Protein AF-A0A2V3JMQ7-F1 (afdb_monomer_lite)

Secondary structure (DSSP, 8-state):
-EEHHHHHHHHHHHHHHSGGGTS-HHHHHHHHHHHHHHHHHSEE--HHHHHHHHHHHHHHH--HHHHHHHHHHHHHHHHHHHHHHTTHHHH-THHHHHTT-TTHHHHHHTTGGGG--

Foldseek 3Di:
DAFLVLLVVLVVQLVVQVLLVVDDPVLNVLSVVLNVCRVVVGDDDPPVSVVSSVVVSCSSNDDPVNVVVVVVVVVVVVVVVVCVVVVVCVVVVVVVVLVVDPCNVVCVVVVVVVPDD

pLDDT: mean 81.77, std 12.86, range [38.09, 95.56]

Structure (mmCIF, N/CA/C/O backbone):
data_AF-A0A2V3JMQ7-F1
#
_entry.id   AF-A0A2V3JMQ7-F1
#
loop_
_atom_site.group_PDB
_atom_site.id
_atom_site.type_symbol
_atom_site.label_atom_id
_atom_site.label_alt_id
_atom_site.label_comp_id
_atom_site.label_asym_id
_atom_site.label_entity_id
_atom_site.label_seq_id
_atom_site.pdbx_PDB_ins_code
_atom_site.Cartn_x
_atom_site.Cartn_y
_atom_site.Cartn_z
_atom_site.occupancy
_atom_site.B_iso_or_equiv
_atom_site.auth_seq_id
_atom_site.auth_comp_id
_atom_site.auth_asym_id
_atom_site.auth_atom_id
_atom_site.pdbx_PDB_model_num
ATOM 1 N N . MET A 1 1 ? 2.607 -10.856 -10.585 1.00 73.00 1 MET A N 1
ATOM 2 C CA . MET A 1 1 ? 3.183 -10.202 -11.779 1.00 73.00 1 MET A CA 1
ATOM 3 C C . MET A 1 1 ? 2.835 -8.733 -11.674 1.00 73.00 1 MET A C 1
ATOM 5 O O . MET A 1 1 ? 1.697 -8.458 -11.334 1.00 73.00 1 MET A O 1
ATOM 9 N N . LEU A 1 2 ? 3.793 -7.832 -11.886 1.00 79.19 2 LEU A N 1
ATOM 10 C CA . LEU A 1 2 ? 3.547 -6.385 -11.927 1.00 79.19 2 LEU A CA 1
ATOM 11 C C . LEU A 1 2 ? 3.812 -5.872 -13.341 1.00 79.19 2 LEU A C 1
ATOM 13 O O . LEU A 1 2 ? 4.896 -6.111 -13.890 1.00 79.19 2 LEU A O 1
ATOM 17 N N . SER A 1 3 ? 2.825 -5.199 -13.925 1.00 86.00 3 SER A N 1
ATOM 18 C CA . SER A 1 3 ? 2.907 -4.626 -15.267 1.00 86.00 3 SER A CA 1
ATOM 19 C C . SER A 1 3 ? 3.464 -3.199 -15.248 1.00 86.00 3 SER A C 1
ATOM 21 O O . SER A 1 3 ? 3.447 -2.494 -14.233 1.00 86.00 3 SER A O 1
ATOM 23 N N . CYS A 1 4 ? 3.964 -2.743 -16.399 1.00 85.50 4 CYS A N 1
ATOM 24 C CA . CYS A 1 4 ? 4.417 -1.361 -16.560 1.00 85.50 4 CYS A CA 1
ATOM 25 C C . CYS A 1 4 ? 3.289 -0.341 -16.303 1.00 85.50 4 CYS A C 1
ATOM 27 O O . CYS A 1 4 ? 3.555 0.763 -15.818 1.00 85.50 4 CYS A O 1
ATOM 29 N N . GLU A 1 5 ? 2.040 -0.693 -16.612 1.00 86.75 5 GLU A N 1
ATOM 30 C CA . GLU A 1 5 ? 0.875 0.181 -16.434 1.00 86.75 5 GLU A CA 1
ATOM 31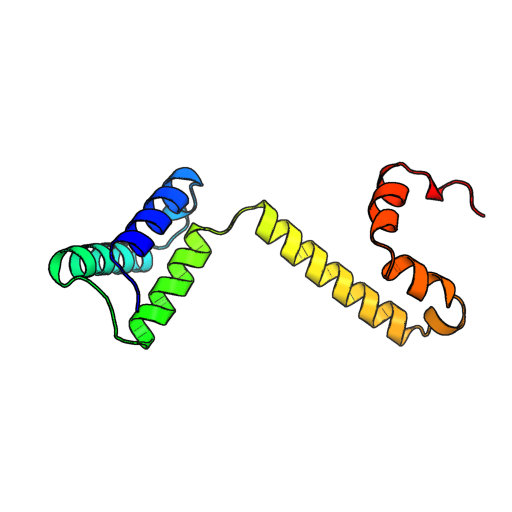 C C . GLU A 1 5 ? 0.522 0.361 -14.957 1.00 86.75 5 GLU A C 1
ATOM 33 O O . GLU A 1 5 ? 0.317 1.490 -14.505 1.00 86.75 5 GLU A O 1
ATOM 38 N N . GLU A 1 6 ? 0.537 -0.725 -14.184 1.00 85.69 6 GLU A N 1
ATOM 39 C CA . GLU A 1 6 ? 0.294 -0.702 -12.737 1.00 85.69 6 GLU A CA 1
ATOM 40 C C . GLU A 1 6 ? 1.339 0.164 -12.024 1.00 85.69 6 GLU A C 1
ATOM 42 O O . GLU A 1 6 ? 0.994 1.064 -11.252 1.00 85.69 6 GLU A O 1
ATOM 47 N N . LEU A 1 7 ? 2.623 -0.034 -12.351 1.00 88.69 7 LEU A N 1
ATOM 48 C CA . LEU A 1 7 ? 3.720 0.760 -11.791 1.00 88.69 7 LEU A CA 1
ATOM 49 C C . LEU A 1 7 ? 3.621 2.239 -12.187 1.00 88.69 7 LEU A C 1
ATOM 51 O O . LEU A 1 7 ? 3.821 3.119 -11.351 1.00 88.69 7 LEU A O 1
ATOM 55 N N . SER A 1 8 ? 3.280 2.533 -13.444 1.00 88.38 8 SER A N 1
ATOM 56 C CA . SER A 1 8 ? 3.118 3.914 -13.922 1.00 88.38 8 SER A CA 1
ATOM 57 C C . SER A 1 8 ? 1.946 4.620 -13.244 1.00 88.38 8 SER A C 1
ATOM 59 O O . SER A 1 8 ? 2.037 5.804 -12.916 1.00 88.38 8 SER A O 1
ATOM 61 N N . THR A 1 9 ? 0.853 3.899 -13.004 1.00 90.75 9 THR A N 1
ATOM 62 C CA . THR A 1 9 ? -0.335 4.432 -12.330 1.00 90.75 9 THR A CA 1
ATOM 63 C C . THR A 1 9 ? -0.031 4.737 -10.867 1.00 90.75 9 THR A C 1
ATOM 65 O O . THR A 1 9 ? -0.248 5.866 -10.424 1.00 90.75 9 THR A O 1
ATOM 68 N N . GLY A 1 10 ? 0.580 3.789 -10.148 1.00 86.69 10 GLY A N 1
ATOM 69 C CA . GLY A 1 10 ? 1.035 4.005 -8.772 1.00 86.69 10 GLY A CA 1
ATOM 70 C C . GLY A 1 10 ? 2.028 5.167 -8.656 1.00 86.69 10 GLY A C 1
ATOM 71 O O . GLY A 1 10 ? 1.941 5.974 -7.732 1.00 86.69 10 GLY A O 1
ATOM 72 N N . TYR A 1 11 ? 2.923 5.322 -9.638 1.00 89.00 11 TYR A N 1
ATOM 73 C CA . TYR A 1 11 ? 3.860 6.444 -9.687 1.00 89.00 11 TYR A CA 1
ATOM 74 C C . TYR A 1 11 ? 3.155 7.801 -9.804 1.00 89.00 11 TYR A C 1
ATOM 76 O O . TYR A 1 11 ? 3.465 8.731 -9.058 1.00 89.00 11 TYR A O 1
ATOM 84 N N . ARG A 1 12 ? 2.188 7.921 -10.722 1.00 90.75 12 ARG A N 1
ATOM 85 C CA . ARG A 1 12 ? 1.429 9.164 -10.943 1.00 90.75 12 ARG A CA 1
ATOM 86 C C . ARG A 1 12 ? 0.595 9.535 -9.722 1.00 90.75 12 ARG A C 1
ATOM 88 O O . ARG A 1 12 ? 0.614 10.694 -9.309 1.00 90.75 12 ARG A O 1
ATOM 95 N N . GLU A 1 13 ? -0.077 8.560 -9.115 1.00 88.75 13 GLU A N 1
ATOM 96 C CA . GLU A 1 13 ? -0.855 8.783 -7.895 1.00 88.75 13 GLU A CA 1
ATOM 97 C C . GLU A 1 13 ? 0.033 9.201 -6.719 1.00 88.75 13 GLU A C 1
ATOM 99 O O . GLU A 1 13 ? -0.274 10.178 -6.035 1.00 88.75 13 GLU A O 1
ATOM 104 N N . GLY A 1 14 ? 1.178 8.541 -6.529 1.00 87.44 14 GLY A N 1
ATOM 105 C CA . GLY A 1 14 ? 2.135 8.894 -5.480 1.00 87.44 14 GLY A CA 1
ATOM 106 C C . GLY A 1 14 ? 2.763 10.281 -5.653 1.00 87.44 14 GLY A C 1
ATOM 107 O O . GLY A 1 14 ? 3.021 10.972 -4.664 1.00 87.44 14 GLY A O 1
ATOM 108 N N . LEU A 1 15 ? 2.971 10.730 -6.896 1.00 89.19 15 LEU A N 1
ATOM 109 C CA . LEU A 1 15 ? 3.381 12.107 -7.188 1.00 89.19 15 LEU A CA 1
ATOM 110 C C . LEU A 1 15 ? 2.272 13.111 -6.859 1.00 89.19 15 LEU A C 1
ATOM 112 O O . LEU A 1 15 ? 2.550 14.126 -6.222 1.00 89.19 15 LEU A O 1
ATOM 116 N N . ARG A 1 16 ? 1.026 12.821 -7.255 1.00 86.94 16 ARG A N 1
ATOM 117 C CA . ARG A 1 16 ? -0.138 13.690 -7.019 1.00 86.94 16 ARG A CA 1
ATOM 118 C C . ARG A 1 16 ? -0.426 13.876 -5.530 1.00 86.94 16 ARG A C 1
ATOM 120 O O . ARG A 1 16 ? -0.728 14.984 -5.099 1.00 86.94 16 ARG A O 1
ATOM 127 N N . LYS A 1 17 ? -0.315 12.799 -4.750 1.00 85.88 17 LYS A N 1
ATOM 128 C CA . LYS A 1 17 ? -0.528 12.799 -3.294 1.00 85.88 17 LYS A CA 1
ATOM 129 C C . LYS A 1 17 ? 0.656 13.380 -2.513 1.00 85.88 17 LYS A C 1
ATOM 131 O O . LYS A 1 17 ? 0.492 13.763 -1.362 1.00 85.88 17 LYS A O 1
ATOM 136 N N . GLY A 1 18 ? 1.837 13.467 -3.131 1.00 85.94 18 GLY A N 1
ATOM 137 C CA . GLY A 1 18 ? 3.068 13.961 -2.506 1.00 85.94 18 GLY A CA 1
ATOM 138 C C . GLY A 1 18 ? 3.885 12.891 -1.771 1.00 85.94 18 GLY A C 1
ATOM 139 O O . GLY A 1 18 ? 5.042 13.150 -1.438 1.00 85.94 18 GLY A O 1
ATOM 140 N N . ASN A 1 19 ? 3.347 11.678 -1.611 1.00 88.56 19 ASN A N 1
ATOM 141 C CA . ASN A 1 19 ? 3.981 10.540 -0.930 1.00 88.56 19 ASN A CA 1
ATOM 142 C C . ASN A 1 19 ? 5.326 10.140 -1.556 1.00 88.56 19 ASN A C 1
ATOM 144 O O . ASN A 1 19 ? 6.217 9.636 -0.877 1.00 88.56 19 ASN A O 1
ATOM 148 N N . TRP A 1 20 ? 5.533 10.427 -2.849 1.00 90.38 20 TRP A N 1
ATOM 149 C CA . TRP A 1 20 ? 6.828 10.212 -3.503 1.00 90.38 20 TRP A CA 1
ATOM 150 C C . TRP A 1 20 ? 7.987 10.919 -2.784 1.00 90.38 20 TRP A C 1
ATOM 152 O O . TRP A 1 20 ? 9.119 10.439 -2.813 1.00 90.38 20 TRP A O 1
ATOM 162 N N . ARG A 1 21 ? 7.741 12.067 -2.136 1.00 88.38 21 ARG A N 1
ATOM 163 C CA . ARG A 1 21 ? 8.790 12.806 -1.418 1.00 88.38 21 ARG A CA 1
ATOM 164 C C . ARG A 1 21 ? 9.252 12.073 -0.162 1.00 88.38 21 ARG A C 1
ATOM 166 O O . ARG A 1 21 ? 10.443 12.140 0.128 1.00 88.38 21 ARG A O 1
ATOM 173 N N . GLU A 1 22 ? 8.352 11.341 0.488 1.00 87.56 22 GLU A N 1
ATOM 174 C CA . GLU A 1 22 ? 8.580 10.624 1.748 1.00 87.56 22 GLU A CA 1
ATOM 175 C C . GLU A 1 22 ? 9.383 9.327 1.567 1.00 87.56 22 GLU A C 1
ATOM 177 O O . GLU A 1 22 ? 10.018 8.859 2.509 1.00 87.56 22 GLU A O 1
ATOM 182 N N . LEU A 1 23 ? 9.428 8.771 0.350 1.00 90.56 23 LEU A N 1
ATOM 183 C CA . LEU A 1 23 ? 10.279 7.618 0.052 1.00 90.56 23 LEU A CA 1
ATOM 184 C C . LEU A 1 23 ? 11.770 7.953 0.205 1.00 90.56 23 LEU A C 1
ATOM 186 O O . LEU A 1 23 ? 12.241 9.023 -0.206 1.00 90.56 23 LEU A O 1
ATOM 190 N N . ASN A 1 24 ? 12.541 6.997 0.724 1.00 92.31 24 ASN A N 1
ATOM 191 C CA . ASN A 1 24 ? 13.993 7.121 0.811 1.00 92.31 24 ASN A CA 1
ATOM 192 C C . ASN A 1 24 ? 14.648 7.043 -0.591 1.00 92.31 24 ASN A C 1
ATOM 194 O O . ASN A 1 24 ? 14.006 6.736 -1.600 1.00 92.31 24 ASN A O 1
ATOM 198 N N . LEU A 1 25 ? 15.946 7.351 -0.674 1.00 94.75 25 LEU A N 1
ATOM 199 C CA . LEU A 1 25 ? 16.670 7.370 -1.950 1.00 94.75 25 LEU A CA 1
ATOM 200 C C . LEU A 1 25 ? 16.743 5.986 -2.623 1.00 94.75 25 LEU A C 1
ATOM 202 O O . LEU A 1 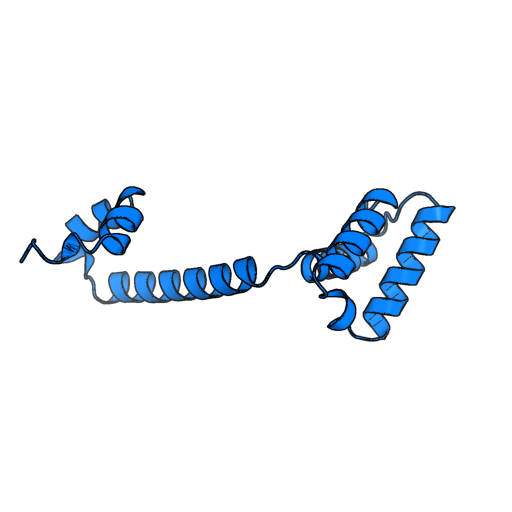25 ? 16.608 5.901 -3.844 1.00 94.75 25 LEU A O 1
ATOM 206 N N . LEU A 1 26 ? 16.939 4.920 -1.842 1.00 94.75 26 LEU A N 1
ATOM 207 C CA . LEU A 1 26 ? 17.068 3.551 -2.350 1.00 94.75 26 LEU A CA 1
ATOM 208 C C . LEU A 1 26 ? 15.755 3.052 -2.957 1.00 94.75 26 LEU A C 1
ATOM 210 O O . LEU A 1 26 ? 15.755 2.539 -4.071 1.00 94.75 26 LEU A O 1
ATOM 214 N N . ASP A 1 27 ? 14.637 3.288 -2.280 1.00 93.75 27 ASP A N 1
ATOM 215 C CA . ASP A 1 27 ? 13.290 2.945 -2.729 1.00 93.75 27 ASP A CA 1
ATOM 216 C C . ASP A 1 27 ? 12.955 3.682 -4.028 1.00 93.75 27 ASP A C 1
ATOM 218 O O . ASP A 1 27 ? 12.458 3.083 -4.982 1.00 93.75 27 ASP A O 1
ATOM 222 N N . LYS A 1 28 ? 13.309 4.972 -4.118 1.00 93.94 28 LYS A N 1
ATOM 223 C CA . LYS A 1 28 ? 13.156 5.767 -5.347 1.00 93.94 28 LYS A CA 1
ATOM 224 C C . LYS A 1 28 ? 13.975 5.194 -6.503 1.00 93.94 28 LYS A C 1
ATOM 226 O O . LYS A 1 28 ? 13.468 5.110 -7.624 1.00 93.94 28 LYS A O 1
ATOM 231 N N . ALA A 1 29 ? 15.231 4.826 -6.255 1.00 95.56 29 ALA A N 1
ATOM 232 C CA . ALA A 1 29 ? 16.111 4.246 -7.267 1.00 95.56 29 ALA A CA 1
ATOM 233 C C . ALA A 1 29 ? 15.601 2.874 -7.730 1.00 95.56 29 ALA A C 1
ATOM 235 O O . ALA A 1 29 ? 15.476 2.637 -8.932 1.00 95.56 29 ALA A O 1
ATOM 236 N N . PHE A 1 30 ? 15.224 2.013 -6.785 1.00 94.50 30 PHE A N 1
ATOM 237 C CA . PHE A 1 30 ? 14.673 0.689 -7.049 1.00 94.50 30 PHE A CA 1
ATOM 238 C C . PHE A 1 30 ? 13.369 0.759 -7.851 1.00 94.50 30 PHE A C 1
ATOM 240 O O . PHE A 1 30 ? 13.211 0.050 -8.847 1.00 94.50 30 PHE A O 1
ATOM 247 N N . PHE A 1 31 ? 12.464 1.668 -7.482 1.00 93.50 31 PHE A N 1
ATOM 248 C CA . PHE A 1 31 ? 11.211 1.879 -8.197 1.00 93.50 31 PHE A CA 1
ATOM 249 C C . PHE A 1 31 ? 11.451 2.365 -9.634 1.00 93.50 31 PHE A C 1
ATOM 251 O O . PHE A 1 31 ? 10.870 1.829 -10.576 1.00 93.50 31 PHE A O 1
ATOM 258 N N . ARG A 1 32 ? 12.356 3.336 -9.837 1.00 93.38 32 ARG A N 1
ATOM 259 C CA . ARG A 1 32 ? 12.715 3.835 -11.179 1.00 93.38 32 ARG A CA 1
ATOM 260 C C . ARG A 1 32 ? 13.360 2.758 -12.052 1.00 93.38 32 ARG A C 1
ATOM 262 O O . ARG A 1 32 ? 13.006 2.648 -13.224 1.00 93.38 32 ARG A O 1
ATOM 269 N N . ALA A 1 33 ? 14.268 1.960 -11.491 1.00 94.06 33 ALA A N 1
ATOM 270 C CA . ALA A 1 33 ? 14.892 0.842 -12.196 1.00 94.06 33 ALA A CA 1
ATOM 271 C C . ALA A 1 33 ? 13.851 -0.209 -12.608 1.00 94.06 33 ALA A C 1
ATOM 273 O O . ALA A 1 33 ? 13.854 -0.677 -13.744 1.00 94.06 33 ALA A O 1
ATOM 274 N N . SER A 1 34 ? 12.911 -0.514 -11.713 1.00 92.88 34 SER A N 1
ATOM 275 C CA . SER A 1 34 ? 11.820 -1.459 -11.966 1.00 92.88 34 SER A CA 1
ATOM 276 C C . SER A 1 34 ? 10.858 -0.956 -13.040 1.00 92.88 34 SER A C 1
ATOM 278 O O . SER A 1 34 ? 10.475 -1.716 -13.925 1.00 92.88 34 SER A O 1
ATOM 280 N N . LEU A 1 35 ? 10.524 0.338 -13.026 1.00 91.38 35 LEU A N 1
ATOM 281 C CA . LEU A 1 35 ? 9.707 0.970 -14.060 1.00 91.38 35 LEU A CA 1
ATOM 282 C C . LEU A 1 35 ? 10.397 0.915 -15.431 1.00 91.38 35 LEU A C 1
ATOM 284 O O . LEU A 1 35 ? 9.772 0.555 -16.428 1.00 91.38 35 LEU A O 1
ATOM 288 N N . TRP A 1 36 ? 11.696 1.225 -15.484 1.00 92.19 36 TRP A N 1
ATOM 289 C CA . TRP A 1 36 ? 12.480 1.118 -16.716 1.00 92.19 36 TRP A CA 1
ATOM 290 C C . TRP A 1 36 ? 12.521 -0.325 -17.224 1.00 92.19 36 TRP A C 1
ATOM 292 O O . TRP A 1 36 ? 12.292 -0.567 -18.408 1.00 92.19 36 TRP A O 1
ATOM 302 N N . TYR A 1 37 ? 12.749 -1.287 -16.329 1.00 91.69 37 TYR A N 1
ATOM 303 C CA . TYR A 1 37 ? 12.775 -2.704 -16.669 1.00 91.69 37 TYR A CA 1
ATOM 304 C C . TYR A 1 37 ? 11.427 -3.179 -17.220 1.00 91.69 37 TYR A C 1
ATOM 306 O O . TYR A 1 37 ? 11.381 -3.752 -18.308 1.00 91.69 37 TYR A O 1
ATOM 314 N N . ALA A 1 38 ? 10.326 -2.891 -16.520 1.00 90.06 38 ALA A N 1
ATOM 315 C CA . ALA A 1 38 ? 8.979 -3.261 -16.947 1.00 90.06 38 ALA A CA 1
ATOM 316 C C . ALA A 1 38 ? 8.611 -2.626 -18.297 1.00 90.06 38 ALA A C 1
ATOM 318 O O . ALA A 1 38 ? 7.980 -3.278 -19.122 1.00 90.06 38 ALA A O 1
ATOM 319 N N . LYS A 1 39 ? 9.076 -1.402 -18.579 1.00 89.00 39 LYS A N 1
ATOM 320 C CA . LYS A 1 39 ? 8.868 -0.748 -19.878 1.00 89.00 39 LYS A CA 1
ATOM 321 C C . LYS A 1 39 ? 9.552 -1.478 -21.044 1.00 89.00 39 LYS A C 1
ATOM 323 O O . LYS A 1 39 ? 9.021 -1.466 -22.148 1.00 89.00 39 LYS A O 1
ATOM 328 N N . HIS A 1 40 ? 10.708 -2.104 -20.817 1.00 87.75 40 HIS A N 1
ATOM 329 C CA . HIS A 1 40 ? 11.481 -2.776 -21.875 1.00 87.75 40 HIS A CA 1
ATOM 330 C C . HIS A 1 40 ? 11.215 -4.284 -21.969 1.00 87.75 40 HIS A C 1
ATOM 332 O O . HIS A 1 40 ? 11.305 -4.858 -23.049 1.00 87.75 40 HIS A O 1
ATOM 338 N N . ARG A 1 41 ? 10.921 -4.943 -20.844 1.00 86.38 41 ARG A N 1
ATOM 339 C CA . ARG A 1 41 ? 10.703 -6.399 -20.748 1.00 86.38 41 ARG A CA 1
ATOM 340 C C . ARG A 1 41 ? 9.231 -6.782 -20.542 1.00 86.38 41 ARG A C 1
ATOM 342 O O . ARG A 1 41 ? 8.915 -7.966 -20.507 1.00 86.38 41 ARG A O 1
ATOM 349 N N . GLY A 1 42 ? 8.337 -5.804 -20.403 1.00 83.25 42 GLY A N 1
ATOM 350 C CA . GLY A 1 42 ? 6.888 -5.972 -20.264 1.00 83.25 42 GLY A CA 1
ATOM 351 C C . GLY A 1 42 ? 6.409 -6.107 -18.817 1.00 83.25 42 GLY A C 1
ATOM 352 O O . GLY A 1 42 ? 5.519 -5.372 -18.387 1.00 83.25 42 GLY A O 1
ATOM 353 N N . SER A 1 43 ? 6.986 -7.029 -18.040 1.00 87.31 43 SER A N 1
ATOM 354 C CA . SER A 1 43 ? 6.539 -7.272 -16.661 1.00 87.31 43 SER A CA 1
ATOM 355 C C . SER A 1 43 ? 7.626 -7.820 -15.743 1.00 87.31 43 SER A C 1
ATOM 357 O O . SER A 1 43 ? 8.639 -8.360 -16.190 1.00 87.31 43 SER A O 1
ATOM 359 N N . ILE A 1 44 ? 7.395 -7.687 -14.437 1.00 89.25 44 ILE A N 1
ATOM 360 C CA . ILE A 1 44 ? 8.232 -8.280 -13.393 1.00 89.25 44 ILE A CA 1
ATOM 361 C C . ILE A 1 44 ? 7.486 -9.481 -12.808 1.00 89.25 44 ILE A C 1
ATOM 363 O O . ILE A 1 44 ? 6.380 -9.350 -12.273 1.00 89.25 44 ILE A O 1
ATOM 367 N N . VAL A 1 45 ? 8.097 -10.661 -12.927 1.00 87.31 45 VAL A N 1
ATOM 368 C CA . VAL A 1 45 ? 7.501 -11.947 -12.513 1.00 87.31 45 VAL A CA 1
ATOM 369 C C . VAL A 1 45 ? 8.144 -12.495 -11.235 1.00 87.31 45 VAL A C 1
ATOM 371 O O . VAL A 1 45 ? 7.524 -13.281 -10.526 1.00 87.31 45 VAL A O 1
ATOM 374 N N . ASN A 1 46 ? 9.361 -12.057 -10.894 1.00 91.19 46 ASN A N 1
ATOM 375 C CA . ASN A 1 46 ? 10.048 -12.508 -9.684 1.00 91.19 46 ASN A CA 1
ATOM 376 C C . ASN A 1 46 ? 9.247 -12.122 -8.429 1.00 91.19 46 ASN A C 1
ATOM 378 O O . ASN A 1 46 ? 9.043 -10.937 -8.172 1.00 91.19 46 ASN A O 1
ATOM 382 N N . ALA A 1 47 ? 8.836 -13.120 -7.645 1.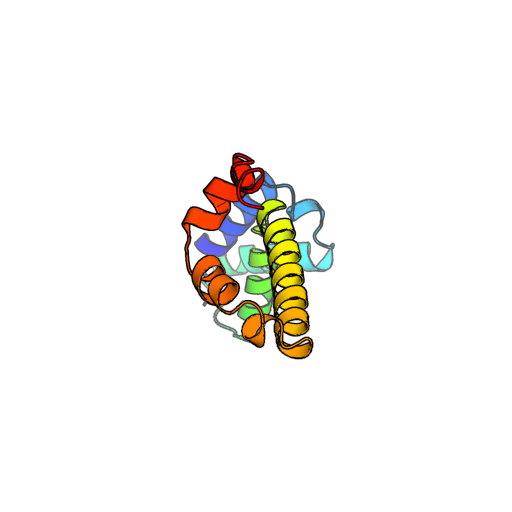00 89.62 47 ALA A N 1
ATOM 383 C CA . ALA A 1 47 ? 7.946 -12.936 -6.501 1.00 89.62 47 ALA A CA 1
ATOM 384 C C . ALA A 1 47 ? 8.504 -11.974 -5.439 1.00 89.62 47 ALA A C 1
ATOM 386 O O . ALA A 1 47 ? 7.782 -11.087 -4.999 1.00 89.62 47 ALA A O 1
ATOM 387 N N . SER A 1 48 ? 9.791 -12.079 -5.089 1.00 90.31 48 SER A N 1
ATOM 388 C CA . SER A 1 48 ? 10.403 -11.197 -4.082 1.00 90.31 48 SER A CA 1
ATOM 389 C C . SER A 1 48 ? 10.487 -9.746 -4.562 1.00 90.31 48 SER A C 1
ATOM 391 O O . SER A 1 48 ? 10.254 -8.814 -3.793 1.00 90.31 48 SER A O 1
ATOM 393 N N . LEU A 1 49 ? 10.785 -9.534 -5.850 1.00 90.38 49 LEU A N 1
ATOM 394 C CA . LEU A 1 49 ? 10.759 -8.190 -6.434 1.00 90.38 49 LEU A CA 1
ATOM 395 C C . LEU A 1 49 ? 9.339 -7.632 -6.486 1.00 90.38 49 LEU A C 1
ATOM 397 O O . LEU A 1 49 ? 9.142 -6.457 -6.184 1.00 90.38 49 LEU A O 1
ATOM 401 N N . VAL A 1 50 ? 8.366 -8.469 -6.851 1.00 91.12 50 VAL A N 1
ATOM 402 C CA . VAL A 1 50 ? 6.958 -8.078 -6.898 1.00 91.12 50 VAL A CA 1
ATOM 403 C C . VAL A 1 50 ? 6.471 -7.670 -5.516 1.00 91.12 50 VAL A C 1
ATOM 405 O O . VAL A 1 50 ? 5.907 -6.596 -5.387 1.00 91.12 50 VAL A O 1
ATOM 408 N N . GLU A 1 51 ? 6.751 -8.456 -4.482 1.00 92.25 51 GLU A N 1
ATOM 409 C CA . GLU A 1 51 ? 6.369 -8.147 -3.102 1.00 92.25 51 GLU A CA 1
ATOM 410 C C . GLU A 1 51 ? 6.946 -6.804 -2.632 1.00 92.25 51 GLU A C 1
ATOM 412 O O . GLU A 1 51 ? 6.215 -5.932 -2.156 1.00 92.25 51 GLU A O 1
ATOM 417 N N . LYS A 1 52 ? 8.251 -6.584 -2.848 1.00 91.88 52 LYS A N 1
ATOM 418 C CA . LYS A 1 52 ? 8.899 -5.311 -2.502 1.00 91.88 52 LYS A CA 1
ATOM 419 C C . LYS A 1 52 ? 8.266 -4.138 -3.247 1.00 91.88 52 LYS A C 1
ATOM 421 O O . LYS A 1 52 ? 7.997 -3.105 -2.637 1.00 91.88 52 LYS A O 1
ATOM 426 N N . LEU A 1 53 ? 8.001 -4.285 -4.544 1.00 91.94 53 LEU A N 1
ATOM 427 C CA . LEU A 1 53 ? 7.374 -3.232 -5.342 1.00 91.94 53 LEU A CA 1
ATOM 428 C C . LEU A 1 53 ? 5.926 -2.971 -4.934 1.00 91.94 53 LEU A C 1
ATOM 430 O O . LEU A 1 53 ? 5.546 -1.808 -4.844 1.00 91.94 53 LEU A O 1
ATOM 434 N N . SER A 1 54 ? 5.148 -4.010 -4.635 1.00 90.00 54 SER A N 1
ATOM 435 C CA . SER A 1 54 ? 3.782 -3.869 -4.134 1.00 90.00 54 SER A CA 1
ATOM 436 C C . SER A 1 54 ? 3.757 -3.058 -2.843 1.00 90.00 54 SER A C 1
ATOM 438 O O . SER A 1 54 ? 3.006 -2.092 -2.762 1.00 90.00 54 SER A O 1
ATOM 440 N N . SER A 1 55 ? 4.663 -3.335 -1.898 1.00 90.56 55 SER A N 1
ATOM 441 C CA . SER A 1 55 ? 4.749 -2.546 -0.659 1.00 90.56 55 SER A CA 1
ATOM 442 C C . SER A 1 55 ? 5.087 -1.066 -0.908 1.00 90.56 55 SER A C 1
ATOM 444 O O . SER A 1 55 ? 4.611 -0.178 -0.201 1.00 90.56 55 SER A O 1
ATOM 446 N N . LEU A 1 56 ? 5.884 -0.762 -1.941 1.00 91.00 56 LEU A N 1
ATOM 447 C CA . LEU A 1 56 ? 6.175 0.619 -2.338 1.00 91.00 56 LEU A CA 1
ATOM 448 C C . LEU A 1 56 ? 4.977 1.288 -3.014 1.00 91.00 56 LEU A C 1
ATOM 450 O O . LEU A 1 56 ? 4.712 2.459 -2.755 1.00 91.00 56 LEU A O 1
ATOM 454 N N . VAL A 1 57 ? 4.249 0.565 -3.865 1.00 88.81 57 VAL A N 1
ATOM 455 C CA . VAL A 1 57 ? 3.020 1.060 -4.500 1.00 88.81 57 VAL A CA 1
ATOM 456 C C . VAL A 1 57 ? 1.944 1.335 -3.451 1.00 88.81 57 VAL A C 1
ATOM 458 O O . VAL A 1 57 ? 1.273 2.361 -3.535 1.00 88.81 57 VAL A O 1
ATOM 461 N N . GLU A 1 58 ? 1.809 0.481 -2.439 1.00 88.31 58 GLU A N 1
ATOM 462 C CA . GLU A 1 58 ? 0.912 0.699 -1.302 1.00 88.31 58 GLU A CA 1
ATOM 463 C C . GLU A 1 58 ? 1.270 1.978 -0.547 1.00 88.31 58 GLU A C 1
ATOM 465 O O . GLU A 1 58 ? 0.412 2.845 -0.408 1.00 88.31 58 GLU A O 1
ATOM 470 N N . LYS A 1 59 ? 2.545 2.172 -0.181 1.00 86.81 59 LYS A N 1
ATOM 471 C CA . LYS A 1 59 ? 3.022 3.425 0.441 1.00 86.81 59 LYS A CA 1
ATOM 472 C C . LYS A 1 59 ? 2.746 4.656 -0.424 1.00 86.81 59 LYS A C 1
ATOM 474 O O . LYS A 1 59 ? 2.369 5.712 0.073 1.00 86.81 59 LYS A O 1
ATOM 479 N N . LEU A 1 60 ? 2.922 4.544 -1.741 1.00 86.81 60 LEU A N 1
ATOM 480 C CA . LEU A 1 60 ? 2.626 5.639 -2.667 1.00 86.81 60 LEU A CA 1
ATOM 481 C C . LEU A 1 60 ? 1.127 5.929 -2.761 1.00 86.81 60 LEU A C 1
ATOM 483 O O . LEU A 1 60 ? 0.741 7.086 -2.930 1.00 86.81 60 LEU A O 1
ATOM 487 N N . ASN A 1 61 ? 0.284 4.910 -2.624 1.00 85.31 61 ASN A N 1
ATOM 488 C CA . ASN A 1 61 ? -1.166 5.045 -2.666 1.00 85.31 61 ASN A CA 1
ATOM 489 C C . ASN A 1 61 ? -1.801 5.392 -1.322 1.00 85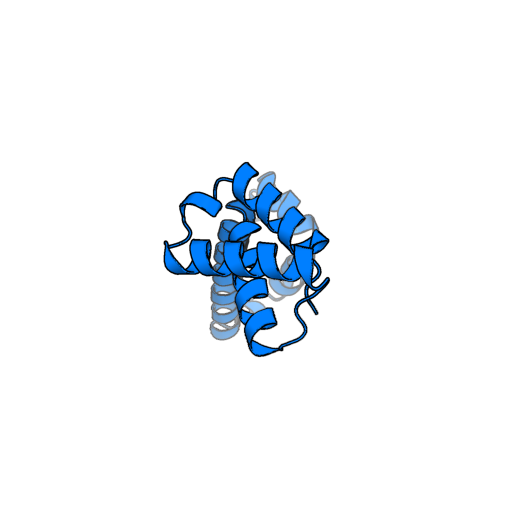.31 61 ASN A C 1
ATOM 491 O O . ASN A 1 61 ? -2.952 5.845 -1.315 1.00 85.31 61 ASN A O 1
ATOM 495 N N . GLU A 1 62 ? -1.059 5.234 -0.233 1.00 84.31 62 GLU A N 1
ATOM 496 C CA . GLU A 1 62 ? -1.501 5.518 1.118 1.00 84.31 62 GLU A CA 1
ATOM 497 C C . GLU A 1 62 ? -2.043 6.946 1.221 1.00 84.31 62 GLU A C 1
ATOM 499 O O . GLU A 1 62 ? -1.541 7.896 0.616 1.00 84.31 62 GLU A O 1
ATOM 504 N N . THR A 1 63 ? -3.137 7.116 1.951 1.00 78.62 63 THR A N 1
ATOM 505 C CA . THR A 1 63 ? -3.732 8.436 2.156 1.00 78.62 63 THR A CA 1
ATOM 506 C C . THR A 1 63 ? -3.730 8.756 3.636 1.00 78.62 63 THR A C 1
ATOM 508 O O . THR A 1 63 ? -3.885 7.868 4.472 1.00 78.62 63 THR A O 1
ATOM 511 N N . LYS A 1 64 ? -3.648 10.049 3.973 1.00 73.50 64 LYS A N 1
ATOM 512 C CA . LYS A 1 64 ? -3.842 10.501 5.360 1.00 73.50 64 LYS A CA 1
ATOM 513 C C . LYS A 1 64 ? -5.161 9.979 5.945 1.00 73.50 64 LYS A C 1
ATOM 515 O O . LYS A 1 64 ? -5.211 9.631 7.117 1.00 73.50 64 LYS A O 1
ATOM 520 N N . GLY A 1 65 ? -6.210 9.880 5.122 1.00 75.88 65 GLY A N 1
ATOM 521 C CA . GLY A 1 65 ? -7.493 9.290 5.513 1.00 75.88 65 GLY A CA 1
ATOM 522 C C . GLY A 1 65 ? -7.380 7.814 5.897 1.00 75.88 65 GLY A C 1
ATOM 523 O O . GLY A 1 65 ? -7.894 7.428 6.940 1.00 75.88 65 GLY A O 1
ATOM 524 N N . MET A 1 66 ? -6.655 7.012 5.112 1.00 83.25 66 MET A N 1
ATOM 525 C CA . MET A 1 66 ? -6.396 5.600 5.416 1.00 83.25 66 MET A CA 1
ATOM 526 C C . MET A 1 66 ? -5.595 5.438 6.715 1.00 83.25 66 MET A C 1
ATOM 528 O O . MET A 1 66 ? -5.992 4.657 7.572 1.00 83.25 66 MET A O 1
ATOM 532 N N . GLN A 1 67 ? -4.559 6.255 6.932 1.00 79.31 67 GLN A N 1
ATOM 533 C CA . GLN A 1 67 ? -3.788 6.251 8.184 1.00 79.31 67 GLN A CA 1
ATOM 534 C C . GLN A 1 67 ? -4.639 6.602 9.409 1.00 79.31 67 GLN A C 1
ATOM 536 O O . GLN A 1 67 ? -4.534 5.965 10.459 1.00 79.31 67 GLN A O 1
ATOM 541 N N . ILE A 1 68 ? -5.480 7.635 9.297 1.00 80.25 68 ILE A N 1
ATOM 542 C CA . ILE A 1 68 ? -6.406 8.023 10.368 1.00 80.25 68 ILE A CA 1
ATOM 543 C C . ILE A 1 68 ? -7.391 6.884 10.629 1.00 80.25 68 ILE A C 1
ATOM 545 O O . ILE A 1 68 ? -7.592 6.508 11.781 1.00 80.25 68 ILE A O 1
ATOM 549 N N . PHE A 1 69 ? -7.956 6.303 9.572 1.00 79.88 69 PHE A N 1
ATOM 550 C CA . PHE A 1 69 ? -8.894 5.195 9.674 1.00 79.88 69 PHE A CA 1
ATOM 551 C C . PHE A 1 69 ? -8.271 3.974 10.357 1.00 79.88 69 PHE A C 1
ATOM 553 O O . PHE A 1 69 ? -8.868 3.439 11.286 1.00 79.88 69 PHE A O 1
ATOM 560 N N . GLU A 1 70 ? -7.050 3.579 9.996 1.00 86.38 70 GLU A N 1
ATOM 561 C CA . GLU A 1 70 ? -6.336 2.479 10.653 1.00 86.38 70 GLU A CA 1
ATOM 562 C C . GLU A 1 70 ? -6.076 2.750 12.137 1.00 86.38 70 GLU A C 1
ATOM 564 O O . GLU A 1 70 ? -6.289 1.870 12.975 1.00 86.38 70 GLU A O 1
ATOM 569 N N . ARG A 1 71 ? -5.679 3.979 12.499 1.00 85.50 71 ARG A N 1
ATOM 570 C CA . ARG A 1 71 ? -5.530 4.374 13.910 1.00 85.50 71 ARG A CA 1
ATOM 571 C C . ARG A 1 71 ? -6.859 4.291 14.656 1.00 85.50 71 ARG A C 1
ATOM 573 O O . ARG A 1 71 ? -6.901 3.756 15.764 1.00 85.50 71 ARG A O 1
ATOM 580 N N . CYS A 1 72 ? -7.938 4.789 14.056 1.00 84.38 72 CYS A N 1
ATOM 581 C CA . CYS A 1 72 ? -9.282 4.714 14.620 1.00 84.38 72 CYS A CA 1
ATOM 582 C C . CYS A 1 72 ? -9.739 3.259 14.792 1.00 84.38 72 CYS A C 1
ATOM 584 O O . CYS A 1 72 ? -10.225 2.903 15.863 1.00 84.38 72 CYS A O 1
ATOM 586 N N . LEU A 1 73 ? -9.525 2.401 13.792 1.00 86.69 73 LEU A N 1
ATOM 587 C CA . LEU A 1 73 ? -9.846 0.976 13.859 1.00 86.69 73 LEU A CA 1
ATOM 588 C C . LEU A 1 73 ? -9.047 0.255 14.940 1.00 86.69 73 LEU A C 1
ATOM 590 O O . LEU A 1 73 ? -9.620 -0.511 15.716 1.00 86.69 73 LEU A O 1
ATOM 594 N N . LYS A 1 74 ? -7.736 0.508 15.025 1.00 91.62 74 LYS A N 1
ATOM 595 C CA . LYS A 1 74 ? -6.896 -0.039 16.093 1.00 91.62 74 LYS A CA 1
ATOM 596 C C . LYS A 1 74 ? -7.459 0.353 17.456 1.00 91.62 74 LYS A C 1
ATOM 598 O O . LYS A 1 74 ? -7.621 -0.506 18.320 1.00 91.62 74 LYS A O 1
ATOM 603 N N . LYS A 1 75 ? -7.831 1.626 17.624 1.00 90.38 75 LYS A N 1
ATOM 604 C CA . LYS A 1 75 ? -8.395 2.107 18.884 1.00 90.38 75 LYS A CA 1
ATOM 605 C C . LYS A 1 75 ? -9.746 1.475 19.210 1.00 90.38 75 LYS A C 1
ATOM 607 O O . LYS A 1 75 ? -9.979 1.106 20.357 1.00 90.38 75 LYS A O 1
ATOM 612 N N . ALA A 1 76 ? -10.610 1.316 18.212 1.00 85.38 76 ALA A N 1
ATOM 613 C CA . ALA A 1 76 ? -11.895 0.645 18.368 1.00 85.38 76 ALA A CA 1
ATOM 614 C C . ALA A 1 76 ? -11.720 -0.819 18.802 1.00 85.38 76 ALA A C 1
ATOM 616 O O . ALA A 1 76 ? -12.406 -1.268 19.715 1.00 85.38 76 ALA A O 1
ATOM 617 N N . ARG A 1 77 ? -10.755 -1.546 18.220 1.00 86.69 77 ARG A N 1
ATOM 618 C CA . ARG A 1 77 ? -10.429 -2.926 18.624 1.00 86.69 77 ARG A CA 1
ATOM 619 C C . ARG A 1 77 ? -9.908 -3.013 20.057 1.00 86.69 77 ARG A C 1
ATOM 621 O O . ARG A 1 77 ? -10.351 -3.879 20.801 1.00 86.69 77 ARG A O 1
ATOM 628 N N . GLU A 1 78 ? -9.012 -2.109 20.458 1.00 91.38 78 GLU A N 1
ATOM 629 C CA . GLU A 1 78 ? -8.544 -2.027 21.852 1.00 91.38 78 GLU A CA 1
ATOM 630 C C . GLU A 1 78 ? -9.711 -1.818 22.827 1.00 91.38 78 GLU A C 1
ATOM 632 O O . GLU A 1 78 ? -9.764 -2.448 23.881 1.00 91.38 78 GLU A O 1
ATOM 637 N N . LEU A 1 79 ? -10.649 -0.929 22.484 1.00 86.81 79 LEU A N 1
ATOM 638 C CA . LEU A 1 79 ? -11.830 -0.669 23.306 1.00 86.81 79 LEU A CA 1
ATOM 639 C C . LEU A 1 79 ? -12.755 -1.884 23.371 1.00 86.81 79 LEU A C 1
ATOM 641 O O . LEU A 1 79 ? -13.210 -2.221 24.4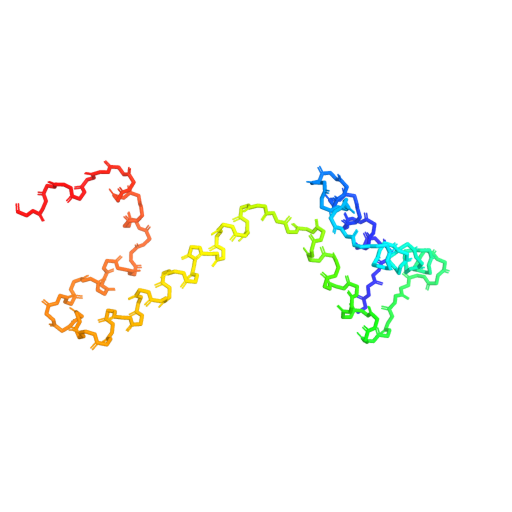59 1.00 86.81 79 LEU A O 1
ATOM 645 N N . LEU A 1 80 ? -12.992 -2.564 22.247 1.00 84.69 80 LEU A N 1
ATOM 646 C CA . LEU A 1 80 ? -13.792 -3.790 22.214 1.00 84.69 80 LEU A CA 1
ATOM 647 C C . LEU A 1 80 ? -13.209 -4.873 23.124 1.00 84.69 80 LEU A C 1
ATOM 649 O O . LEU A 1 80 ? -13.948 -5.425 23.933 1.00 84.69 80 LEU A O 1
ATOM 653 N N . GLY A 1 81 ? -11.893 -5.103 23.075 1.00 86.56 81 GLY A N 1
ATOM 654 C CA . GLY A 1 81 ? -11.237 -6.069 23.962 1.00 86.56 81 GLY A CA 1
ATOM 655 C C . GLY A 1 81 ? -11.433 -5.736 25.446 1.00 86.56 81 GLY A C 1
ATOM 656 O O . GLY A 1 81 ? -11.766 -6.609 26.239 1.00 86.56 81 GLY A O 1
ATOM 657 N N . LYS A 1 82 ? -11.332 -4.454 25.820 1.00 86.19 82 LYS A N 1
ATOM 658 C CA . LYS A 1 82 ? -11.595 -4.010 27.201 1.00 86.19 82 LYS A CA 1
ATOM 659 C C . LYS A 1 82 ? -13.057 -4.188 27.616 1.00 86.19 82 LYS A C 1
ATOM 661 O O . LYS A 1 82 ? -13.331 -4.533 28.759 1.00 86.19 82 LYS A O 1
ATOM 666 N N . ILE A 1 83 ? -14.002 -3.920 26.715 1.00 82.25 83 ILE A N 1
ATOM 667 C CA . ILE A 1 83 ? -15.443 -4.097 26.963 1.00 82.25 83 ILE A CA 1
ATOM 668 C C . ILE A 1 83 ? -15.763 -5.580 27.201 1.00 82.25 83 ILE A C 1
ATOM 670 O O . ILE A 1 83 ? -16.566 -5.895 28.083 1.00 82.25 83 ILE A O 1
ATOM 674 N N . GLU A 1 84 ? -15.122 -6.481 26.453 1.00 80.88 84 GLU A N 1
ATOM 675 C CA . GLU A 1 84 ? -15.220 -7.928 26.667 1.00 80.88 84 GLU A CA 1
ATOM 676 C C . GLU A 1 84 ? -14.623 -8.346 28.016 1.00 80.88 84 GLU A C 1
ATOM 678 O O . GLU A 1 84 ? -15.298 -9.028 28.785 1.00 80.88 84 GLU A O 1
ATOM 683 N N . GLU A 1 85 ? -13.414 -7.879 28.341 1.00 82.81 85 GLU A N 1
ATOM 684 C CA . GLU A 1 85 ? -12.719 -8.173 29.604 1.00 82.81 85 GLU A CA 1
ATOM 685 C C . GLU A 1 85 ? -13.502 -7.689 30.834 1.00 82.81 85 GLU A C 1
ATOM 687 O O . GLU A 1 85 ? -13.657 -8.417 31.811 1.00 82.81 85 GLU A O 1
ATOM 692 N N . MET A 1 86 ? -14.076 -6.485 30.770 1.00 80.81 86 MET A N 1
ATOM 693 C CA . MET A 1 86 ? -14.891 -5.911 31.846 1.00 80.81 86 MET A CA 1
ATOM 694 C C . MET A 1 86 ? -16.304 -6.511 31.923 1.00 80.81 86 MET A C 1
ATOM 696 O O . MET A 1 86 ? -17.131 -6.038 32.705 1.00 80.81 86 MET A O 1
ATOM 700 N N . SER A 1 87 ? -16.620 -7.532 31.117 1.00 80.25 87 SER A N 1
ATOM 701 C CA . SER A 1 87 ? -17.946 -8.161 31.034 1.00 80.25 87 SER A CA 1
ATOM 702 C C . SER A 1 87 ? -19.083 -7.153 30.807 1.00 80.25 87 SER A C 1
ATOM 704 O O . SER A 1 87 ? -20.223 -7.356 31.228 1.00 80.25 87 SER A O 1
ATOM 706 N N . VAL A 1 88 ? -18.795 -6.044 30.116 1.00 79.31 88 VAL A N 1
ATOM 707 C CA . VAL A 1 88 ? -19.753 -4.941 29.929 1.00 79.31 88 VAL A CA 1
ATOM 708 C C . VAL A 1 88 ? -20.983 -5.395 29.161 1.00 79.31 88 VAL A C 1
ATOM 710 O O . VAL A 1 88 ? -22.097 -4.959 29.426 1.00 79.31 88 VAL A O 1
ATOM 713 N N . PHE A 1 89 ? -20.808 -6.359 28.265 1.00 78.00 89 PHE A N 1
ATOM 714 C CA . PHE A 1 89 ? -21.917 -6.966 27.548 1.00 78.00 89 PHE A CA 1
ATOM 715 C C . PHE A 1 89 ? -22.840 -7.836 28.409 1.00 78.00 89 PHE A C 1
ATOM 717 O O . PHE A 1 89 ? -23.921 -8.187 27.943 1.00 78.00 89 PHE A O 1
ATOM 724 N N . THR A 1 90 ? -22.430 -8.194 29.626 1.00 80.00 90 THR A N 1
ATOM 725 C CA . THR A 1 90 ? -23.261 -8.934 30.582 1.00 80.00 90 THR A CA 1
ATOM 726 C C . THR A 1 90 ? -24.259 -8.001 31.259 1.00 80.00 90 THR A C 1
ATOM 728 O O . THR A 1 90 ? -25.436 -8.335 31.341 1.00 80.00 90 THR A O 1
ATOM 731 N N . TRP A 1 91 ? -23.819 -6.815 31.694 1.00 78.44 91 TRP A N 1
ATOM 732 C CA . TRP A 1 91 ? -24.706 -5.829 32.324 1.00 78.44 91 TRP A CA 1
ATOM 733 C C . TRP A 1 91 ? -25.357 -4.866 31.320 1.00 78.44 91 TRP A C 1
ATOM 735 O O . TRP A 1 91 ? -26.402 -4.295 31.617 1.00 78.44 91 TRP A O 1
ATOM 745 N N . MET A 1 92 ? -24.802 -4.732 30.110 1.00 78.25 92 MET A N 1
ATOM 746 C CA . MET A 1 92 ? -25.367 -3.928 29.022 1.00 78.25 92 MET A CA 1
ATOM 747 C C . MET A 1 92 ? -25.403 -4.698 27.686 1.00 78.25 92 MET A C 1
ATOM 749 O O . MET A 1 92 ? -24.698 -4.355 26.731 1.00 78.25 92 MET A O 1
ATOM 753 N N . PRO A 1 93 ? -26.252 -5.738 27.566 1.00 80.50 93 PRO A N 1
ATOM 754 C CA . PRO A 1 93 ? -26.361 -6.544 26.348 1.00 80.50 93 PRO A CA 1
ATOM 755 C C . PRO A 1 93 ? -26.861 -5.742 25.136 1.00 80.50 93 PRO A C 1
ATOM 757 O O . PRO A 1 93 ? -26.518 -6.081 24.004 1.00 80.50 93 PRO A O 1
ATOM 760 N N . GLN A 1 94 ? -27.601 -4.646 25.357 1.00 80.88 94 GLN A N 1
ATOM 761 C CA . GLN A 1 94 ? -28.059 -3.730 24.300 1.00 80.88 94 GLN A CA 1
ATOM 762 C C . GLN A 1 94 ? -26.897 -3.137 23.491 1.00 80.88 94 GLN A C 1
ATOM 764 O O . GLN A 1 94 ? -27.011 -2.975 22.277 1.00 80.88 94 GLN A O 1
ATOM 769 N N . LEU A 1 95 ? -25.736 -2.934 24.125 1.00 78.62 95 LEU A N 1
ATOM 770 C CA . LEU A 1 95 ? -24.537 -2.430 23.459 1.00 78.62 95 LEU A CA 1
ATOM 771 C C . LEU A 1 95 ? -24.080 -3.340 22.307 1.00 78.62 95 LEU A C 1
ATOM 773 O O . LEU A 1 95 ? -23.599 -2.842 21.292 1.00 78.62 95 LEU A O 1
ATOM 777 N N . LYS A 1 96 ? -24.261 -4.667 22.421 1.00 78.06 96 LYS A N 1
ATOM 778 C CA . LYS A 1 96 ? -23.933 -5.608 21.332 1.00 78.06 96 LYS A CA 1
ATOM 779 C C . LYS A 1 96 ? -24.801 -5.388 20.099 1.00 78.06 96 LYS A C 1
ATOM 781 O O . LYS A 1 96 ? -24.327 -5.608 18.989 1.00 78.06 96 LYS A O 1
ATOM 786 N N . TYR A 1 97 ? -26.062 -5.012 20.291 1.00 77.62 97 TYR A N 1
ATOM 787 C CA . TYR A 1 97 ? -26.988 -4.749 19.194 1.00 77.62 97 TYR A CA 1
ATOM 788 C C . TYR A 1 97 ? -26.682 -3.402 18.550 1.00 77.62 97 TYR A C 1
ATOM 790 O O . TYR A 1 97 ? -26.578 -3.325 17.333 1.00 77.62 97 TYR A O 1
ATOM 798 N N . TRP A 1 98 ? -26.416 -2.380 19.364 1.00 77.88 98 TRP A N 1
ATOM 799 C CA . TRP A 1 98 ? -26.023 -1.054 18.892 1.00 77.88 98 TRP A CA 1
ATOM 800 C C . TRP A 1 98 ? -24.738 -1.081 18.065 1.00 77.88 98 TRP A C 1
ATOM 802 O O . TRP A 1 98 ? -24.686 -0.484 16.999 1.00 77.88 98 TRP A O 1
ATOM 812 N N . LEU A 1 99 ? -23.721 -1.830 18.498 1.00 75.00 99 LEU A N 1
ATOM 813 C CA . LEU A 1 99 ? -22.471 -1.985 17.744 1.00 75.00 99 LEU A CA 1
ATOM 814 C C . LEU A 1 99 ? -22.641 -2.699 16.393 1.00 75.00 99 LEU A C 1
ATOM 816 O O . LEU A 1 99 ? -21.769 -2.577 15.536 1.00 75.00 99 LEU A O 1
ATOM 820 N N . LYS A 1 100 ? -23.723 -3.464 16.209 1.00 76.94 100 LYS A N 1
ATOM 821 C CA . LYS A 1 100 ? -24.046 -4.123 14.936 1.00 76.94 100 LYS A CA 1
ATOM 822 C C . LYS A 1 100 ? -24.839 -3.224 13.990 1.00 76.94 100 LYS A C 1
ATOM 824 O O . LYS A 1 100 ? -24.938 -3.566 12.815 1.00 76.94 100 LYS A O 1
ATOM 829 N N . ASP A 1 101 ? -25.401 -2.127 14.490 1.00 76.81 101 ASP A N 1
ATOM 830 C CA . ASP A 1 101 ? -26.240 -1.222 13.717 1.00 76.81 101 ASP A CA 1
ATOM 831 C C . ASP A 1 101 ? -25.384 -0.146 13.012 1.00 76.81 101 ASP A C 1
ATOM 833 O O . ASP A 1 101 ? -24.730 0.661 13.686 1.00 76.81 101 ASP A O 1
ATOM 837 N N . PRO A 1 102 ? -25.358 -0.106 11.665 1.00 65.56 102 PRO A N 1
ATOM 838 C CA . PRO A 1 102 ? -24.636 0.916 10.907 1.00 65.56 102 PRO A CA 1
ATOM 839 C C . PRO A 1 102 ? -25.104 2.351 11.208 1.00 65.56 102 PRO A C 1
ATOM 841 O O . PRO A 1 102 ? -24.303 3.287 11.119 1.00 65.56 102 PRO A O 1
ATOM 844 N N . ASP A 1 103 ? -26.368 2.533 11.606 1.00 68.31 103 ASP A N 1
ATOM 845 C CA . ASP A 1 103 ? -26.976 3.850 11.828 1.00 68.31 103 ASP A CA 1
ATOM 846 C C . ASP A 1 103 ? -26.564 4.483 13.167 1.00 68.31 103 ASP A C 1
ATOM 848 O O . ASP A 1 103 ? -26.720 5.693 13.376 1.00 68.31 103 ASP A O 1
ATOM 852 N N . LEU A 1 104 ? -25.928 3.711 14.057 1.00 62.53 104 LEU A N 1
ATOM 853 C CA . LEU A 1 104 ? -25.407 4.209 15.330 1.00 62.53 104 LEU A CA 1
ATOM 854 C C . LEU A 1 104 ? -24.380 5.339 15.133 1.00 62.53 104 LEU A C 1
ATOM 856 O O . LEU A 1 104 ? -24.337 6.299 15.907 1.00 62.53 104 LEU A O 1
ATOM 860 N N . TYR A 1 105 ? -23.575 5.265 14.067 1.00 59.47 105 TYR A N 1
ATOM 861 C CA . TYR A 1 105 ? -22.603 6.308 13.726 1.00 59.47 105 TYR A CA 1
ATOM 862 C C . TYR A 1 105 ? -23.287 7.632 13.347 1.00 59.47 105 TYR A C 1
ATOM 864 O O . TYR A 1 105 ? -22.813 8.710 13.716 1.00 59.47 105 TYR A O 1
ATOM 872 N N . LEU A 1 106 ? -24.426 7.560 12.651 1.00 54.53 106 LEU A N 1
ATOM 873 C CA . LEU A 1 106 ? -25.204 8.731 12.244 1.00 54.53 106 LEU A CA 1
ATOM 874 C C . LEU A 1 106 ? -25.873 9.400 13.453 1.00 54.53 106 LEU A C 1
ATOM 876 O O . LEU A 1 106 ? -25.851 10.626 13.571 1.00 54.53 106 LEU A O 1
ATOM 880 N N . LEU A 1 107 ? -26.392 8.611 14.397 1.00 54.34 107 LEU A N 1
ATOM 881 C CA . LEU A 1 107 ? -27.022 9.114 15.623 1.00 54.34 107 LEU A CA 1
ATOM 882 C C . LEU A 1 107 ? -26.012 9.733 16.603 1.00 54.34 107 LEU A C 1
ATOM 884 O O . LEU A 1 107 ? -26.285 10.789 17.183 1.00 54.34 107 LEU A O 1
ATOM 888 N N . ALA A 1 108 ? -24.824 9.134 16.745 1.00 59.22 108 ALA A N 1
ATOM 889 C CA . ALA A 1 108 ? -23.746 9.681 17.570 1.00 59.22 108 ALA A CA 1
ATOM 890 C C . ALA A 1 108 ? -23.203 11.006 17.011 1.00 59.22 108 ALA A C 1
ATOM 892 O O . ALA A 1 108 ? -22.953 11.946 17.767 1.00 59.22 108 ALA A O 1
ATOM 893 N N . ARG A 1 109 ? -23.079 11.116 15.681 1.00 51.44 109 ARG A N 1
ATOM 894 C CA . ARG A 1 109 ? -22.645 12.343 14.996 1.00 51.44 109 ARG A CA 1
ATOM 895 C C . ARG A 1 109 ? -23.649 13.492 15.136 1.00 51.44 109 ARG A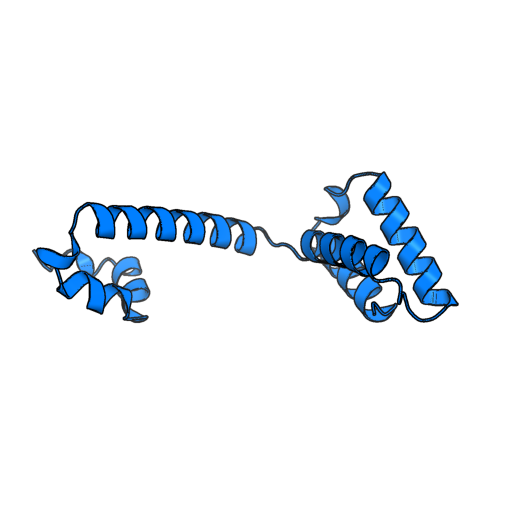 C 1
ATOM 897 O O . ARG A 1 109 ? -23.233 14.642 15.228 1.00 51.44 109 ARG A O 1
ATOM 904 N N . ASN A 1 110 ? -24.944 13.186 15.185 1.00 56.41 110 ASN A N 1
ATOM 905 C CA . ASN A 1 110 ? -26.015 14.179 15.311 1.00 56.41 110 ASN A CA 1
ATOM 906 C C . ASN A 1 110 ? -26.343 14.558 16.769 1.00 56.41 110 ASN A C 1
ATOM 908 O O . ASN A 1 110 ? -27.284 15.310 17.008 1.00 56.41 110 ASN A O 1
ATOM 912 N N . GLY A 1 111 ? -25.592 14.051 17.757 1.00 50.12 111 GLY A N 1
ATOM 913 C CA . GLY A 1 111 ? -25.800 14.382 19.173 1.00 50.12 111 GLY A CA 1
ATOM 914 C C . GLY A 1 111 ? -27.107 13.840 19.769 1.00 50.12 111 GLY A C 1
ATOM 915 O O . GLY A 1 111 ? -27.483 14.229 20.874 1.00 50.12 111 GLY A O 1
ATOM 916 N N . ALA A 1 112 ? -27.790 12.925 19.073 1.00 52.50 112 ALA A N 1
ATOM 917 C CA . ALA A 1 112 ? -29.093 12.394 19.477 1.00 52.50 112 ALA A CA 1
ATOM 918 C C . ALA A 1 112 ? -29.021 11.474 20.713 1.00 52.50 112 ALA A C 1
ATOM 920 O O . ALA A 1 112 ? -30.029 11.250 21.378 1.00 52.50 112 ALA A O 1
ATOM 921 N N . LEU A 1 113 ? -27.823 11.001 21.078 1.00 51.53 113 LEU A N 1
ATOM 922 C CA . LEU A 1 113 ? -27.588 10.189 22.281 1.00 51.53 113 LEU A CA 1
ATOM 923 C C . LEU A 1 113 ? -27.722 10.975 23.601 1.00 51.53 113 LEU A C 1
ATOM 925 O O . LEU A 1 113 ? -27.608 10.388 24.671 1.00 51.53 113 LEU A O 1
ATOM 929 N N . ARG A 1 114 ? -27.969 12.292 23.559 1.00 45.41 114 ARG A N 1
ATOM 930 C CA . ARG A 1 114 ? -28.080 13.138 24.761 1.00 45.41 114 ARG A CA 1
ATOM 931 C C . ARG A 1 114 ? -29.424 13.033 25.501 1.00 45.41 114 ARG A C 1
ATOM 933 O O . ARG A 1 114 ? -29.571 13.679 26.530 1.00 45.41 114 ARG A O 1
ATOM 940 N N . TRP A 1 115 ? -30.381 12.257 24.987 1.00 39.72 115 TRP A N 1
ATOM 941 C CA . TRP A 1 115 ? -31.776 12.244 25.463 1.00 39.72 115 TRP A CA 1
ATOM 942 C C . TRP A 1 115 ? -32.283 10.884 25.963 1.00 39.72 115 TRP A C 1
ATOM 944 O O . TRP A 1 115 ? -33.481 10.722 26.161 1.00 39.72 115 TRP A O 1
ATOM 954 N N . TRP A 1 116 ? -31.394 9.912 26.172 1.00 41.34 116 TRP A N 1
ATOM 955 C CA . TRP A 1 116 ? -31.756 8.595 26.708 1.00 41.34 116 TRP A CA 1
ATOM 956 C C . TRP A 1 116 ? -30.906 8.268 27.943 1.00 41.34 116 TRP A C 1
ATOM 958 O O . TRP A 1 116 ? -30.077 7.364 27.915 1.00 41.34 116 TRP A O 1
ATOM 968 N N . CYS A 1 117 ? -31.105 9.057 29.000 1.00 38.09 117 CYS A N 1
ATOM 969 C CA . CYS A 1 117 ? -30.848 8.718 30.402 1.00 38.09 117 CYS A CA 1
ATOM 970 C C . CYS A 1 117 ? -32.010 9.271 31.228 1.00 38.09 117 CYS A C 1
ATOM 972 O O . CYS A 1 117 ? -32.391 10.434 30.959 1.00 38.09 117 CYS A O 1
#

Radius of gyration: 22.19 Å; chains: 1; bounding box: 49×27×54 Å

Sequence (117 aa):
MLSCEELSTGYREGLRKGNWRELNLLDKAFFRASLWYAKHRGSIVNASLVEKLSSLVEKLNETKGMQIFERCLKKARELLGKIEEMSVFTWMPQLKYWLKDPDLYLLARNGALRWWC